Protein AF-A0A0K2TRV9-F1 (afdb_monomer)

Secondary structure (DSSP, 8-state):
-HHHHHHHHHS-GGGT-EEEEEEEEE-----EEETTTTEEE-B-SSSTTS-PBP-EEEEEEEEESSS--

pLDDT: mean 86.58, std 10.24, range [45.88, 96.06]

Radius of gyration: 17.91 Å; Cα contacts (8 Å, |Δi|>4): 89; chains: 1; bounding box: 30×26×44 Å

Sequence (69 aa):
MNLLQLKTQTMEDSNKYCGIVMDEMSIKSTLEYDAGDQLVRGYDTVKPSSDELATHVLVFALVGVKTRC

Structure (mmCIF, N/CA/C/O backbone):
data_AF-A0A0K2TRV9-F1
#
_entry.id   AF-A0A0K2TRV9-F1
#
loop_
_atom_site.group_PDB
_atom_site.id
_atom_site.type_symbol
_atom_site.label_atom_id
_atom_site.label_alt_id
_atom_site.label_comp_id
_atom_site.label_asym_id
_atom_site.label_entity_id
_atom_site.label_seq_id
_atom_site.pdbx_PDB_ins_code
_atom_site.Cartn_x
_atom_site.Cartn_y
_atom_site.Cartn_z
_atom_site.occupancy
_atom_site.B_iso_or_equiv
_atom_site.auth_seq_id
_atom_site.auth_comp_id
_atom_site.auth_asym_id
_atom_site.auth_atom_id
_atom_site.pdbx_PDB_model_num
ATOM 1 N N . MET A 1 1 ? -6.470 -14.721 9.215 1.00 55.78 1 MET A N 1
ATOM 2 C CA . MET A 1 1 ? -7.468 -13.627 9.265 1.00 55.78 1 MET A CA 1
ATOM 3 C C . MET A 1 1 ? -8.239 -13.525 10.595 1.00 55.78 1 MET A C 1
ATOM 5 O O . MET A 1 1 ? -8.914 -12.531 10.799 1.00 55.78 1 MET A O 1
ATOM 9 N N . ASN A 1 2 ? -8.103 -14.473 11.537 1.00 70.31 2 ASN A N 1
ATOM 10 C CA . ASN A 1 2 ? -8.964 -14.526 12.736 1.00 70.31 2 ASN A CA 1
ATOM 11 C C . ASN A 1 2 ? -8.520 -13.639 13.913 1.00 70.31 2 ASN A C 1
ATOM 13 O O . ASN A 1 2 ? -9.341 -13.272 14.745 1.00 70.31 2 ASN A O 1
ATOM 17 N N . LEU A 1 3 ? -7.237 -13.277 13.999 1.00 77.88 3 LEU A N 1
ATOM 18 C CA . LEU A 1 3 ? -6.704 -12.551 15.159 1.00 77.88 3 LEU A CA 1
ATOM 19 C C . LEU A 1 3 ? -7.235 -11.111 15.254 1.00 77.88 3 LEU A C 1
ATOM 21 O O . LEU A 1 3 ? -7.586 -10.646 16.335 1.00 77.88 3 LEU A O 1
ATOM 25 N N . LEU A 1 4 ? -7.317 -10.413 14.118 1.00 78.25 4 LEU A N 1
ATOM 26 C CA . LEU A 1 4 ? -7.826 -9.040 14.061 1.00 78.25 4 LEU A CA 1
ATOM 27 C C . LEU A 1 4 ? -9.312 -8.985 14.413 1.00 78.25 4 LEU A C 1
ATOM 29 O O . LEU A 1 4 ? -9.725 -8.115 15.171 1.00 78.25 4 LEU A O 1
ATOM 33 N N . GLN A 1 5 ? -10.088 -9.949 13.920 1.00 81.69 5 GLN A N 1
ATOM 34 C CA . GLN A 1 5 ? -11.510 -10.066 14.224 1.00 81.69 5 GLN A CA 1
ATOM 35 C C . GLN A 1 5 ? -11.755 -10.382 15.704 1.00 81.69 5 GLN A C 1
ATOM 37 O O . GLN A 1 5 ? -12.627 -9.782 16.323 1.00 81.69 5 GLN A O 1
ATOM 42 N N . LEU A 1 6 ? -10.957 -11.274 16.298 1.00 85.38 6 LEU A N 1
ATOM 43 C CA . LEU A 1 6 ? -11.045 -11.563 17.729 1.00 85.38 6 LEU A CA 1
ATOM 44 C C . LEU A 1 6 ? -10.722 -10.314 18.564 1.00 85.38 6 LEU A C 1
ATOM 46 O O . LEU A 1 6 ? -11.442 -9.979 19.500 1.00 85.38 6 LEU A O 1
ATOM 50 N N . LYS A 1 7 ? -9.672 -9.576 18.181 1.00 82.00 7 LYS A N 1
ATOM 51 C CA . LYS A 1 7 ? -9.263 -8.348 18.869 1.00 82.00 7 LYS A CA 1
ATOM 52 C C . LYS A 1 7 ? -10.349 -7.274 18.796 1.00 82.00 7 LYS A C 1
ATOM 54 O O . LYS A 1 7 ? -10.674 -6.689 19.826 1.00 82.00 7 LYS A O 1
ATOM 59 N N . THR A 1 8 ? -10.958 -7.057 17.629 1.00 82.44 8 THR A N 1
ATOM 60 C CA . THR A 1 8 ? -12.062 -6.094 17.493 1.00 82.44 8 THR A CA 1
ATOM 61 C C . THR A 1 8 ? -13.305 -6.531 18.260 1.00 82.44 8 THR A C 1
ATOM 63 O O . THR A 1 8 ? -13.969 -5.680 18.841 1.00 82.44 8 THR A O 1
ATOM 66 N N . GLN A 1 9 ? -13.603 -7.829 18.345 1.00 87.19 9 GLN A N 1
ATOM 67 C CA . GLN A 1 9 ? -14.711 -8.338 19.163 1.00 87.19 9 GLN A CA 1
ATOM 68 C C . GLN A 1 9 ? -14.507 -8.080 20.661 1.00 87.19 9 GLN A C 1
ATOM 70 O O . GLN A 1 9 ? -15.467 -7.757 21.352 1.00 87.19 9 GLN A O 1
ATOM 75 N N . THR A 1 10 ? -13.268 -8.174 21.153 1.00 87.25 10 THR A N 1
ATOM 76 C CA . THR A 1 10 ? -12.934 -7.917 22.567 1.00 87.25 10 THR A CA 1
ATOM 77 C C . THR A 1 10 ? -12.735 -6.440 22.917 1.00 87.25 10 THR A C 1
ATOM 79 O O . THR A 1 10 ? -12.581 -6.104 24.088 1.00 87.25 10 THR A O 1
ATOM 82 N N . MET A 1 11 ? -12.702 -5.545 21.926 1.00 87.06 11 MET A N 1
ATOM 83 C CA . MET A 1 11 ? -12.523 -4.112 22.158 1.00 87.06 11 MET A CA 1
ATOM 84 C C . MET A 1 11 ? -13.836 -3.445 22.561 1.00 87.06 11 MET A C 1
ATOM 86 O O . MET A 1 11 ? -14.885 -3.693 21.966 1.00 87.06 11 MET A O 1
ATOM 90 N N . GLU A 1 12 ? -13.752 -2.512 23.508 1.00 88.38 12 GLU A N 1
ATOM 91 C CA . GLU A 1 12 ? -14.841 -1.573 23.773 1.00 88.38 12 GLU A CA 1
ATOM 92 C C . GLU A 1 12 ? -15.206 -0.792 22.505 1.00 88.38 12 GLU A C 1
ATOM 94 O O . GLU A 1 12 ? -14.321 -0.371 21.755 1.00 88.38 12 GLU A O 1
ATOM 99 N N . ASP A 1 13 ? -16.496 -0.519 22.298 1.00 86.94 13 ASP A N 1
ATOM 100 C CA . ASP A 1 13 ? -16.985 0.175 21.097 1.00 86.94 13 ASP A CA 1
ATOM 101 C C . ASP A 1 13 ? -16.323 1.538 20.889 1.00 86.94 13 ASP A C 1
ATOM 103 O O . ASP A 1 13 ? -15.975 1.918 19.775 1.00 86.94 13 ASP A O 1
ATOM 107 N N . SER A 1 14 ? -16.038 2.238 21.985 1.00 85.44 14 SER A N 1
ATOM 108 C CA . SER A 1 14 ? -15.343 3.523 21.959 1.00 85.44 14 SER A CA 1
ATOM 109 C C . SER A 1 14 ? -13.896 3.458 21.434 1.00 85.44 14 SER A C 1
ATOM 111 O O . SER A 1 14 ? -13.376 4.471 20.975 1.00 85.44 14 SER A O 1
ATOM 113 N N . ASN A 1 15 ? -13.257 2.283 21.449 1.00 84.62 15 ASN A N 1
ATOM 114 C CA . ASN A 1 15 ? -11.923 2.060 20.882 1.00 84.62 15 ASN A CA 1
ATOM 115 C C . ASN A 1 15 ? -11.964 1.599 19.415 1.00 84.62 15 ASN A C 1
ATOM 117 O O . ASN A 1 15 ? -10.914 1.502 18.786 1.00 84.62 15 ASN A O 1
ATOM 121 N N . LYS A 1 16 ? -13.147 1.299 18.862 1.00 85.81 16 LYS A N 1
ATOM 122 C CA . LYS A 1 16 ? -13.303 0.876 17.458 1.00 85.81 16 LYS A CA 1
ATOM 123 C C . LYS A 1 16 ? -13.332 2.058 16.490 1.00 85.81 16 LYS A C 1
ATOM 125 O O . LYS A 1 16 ? -13.092 1.874 15.299 1.00 85.81 16 LYS A O 1
ATOM 130 N N . TYR A 1 17 ? -13.611 3.261 16.990 1.00 87.62 17 TYR A N 1
ATOM 131 C CA . TYR A 1 17 ? -13.578 4.475 16.185 1.00 87.62 17 TYR A CA 1
ATOM 132 C C . TYR A 1 17 ? -12.140 4.787 15.763 1.00 87.62 17 TYR A C 1
ATOM 134 O O . TYR A 1 17 ? -11.263 5.029 16.597 1.00 87.62 17 TYR A O 1
ATOM 142 N N . CYS A 1 18 ? -11.918 4.797 14.453 1.00 89.44 18 CYS A N 1
ATOM 143 C CA . CYS A 1 18 ? -10.652 5.141 13.824 1.00 89.44 18 CYS A CA 1
ATOM 144 C C . CYS A 1 18 ? -10.881 6.114 12.662 1.00 89.44 18 CYS A C 1
ATOM 146 O O . CYS A 1 18 ? -11.959 6.151 12.067 1.00 89.44 18 CYS A O 1
ATOM 148 N N . GLY A 1 19 ? -9.866 6.919 12.371 1.00 90.50 19 GLY A N 1
ATOM 149 C CA . GLY A 1 19 ? -9.766 7.725 11.163 1.00 90.50 19 GLY A CA 1
ATOM 150 C C . GLY A 1 19 ? -8.799 7.086 10.173 1.00 90.50 19 GLY A C 1
ATOM 151 O O . GLY A 1 19 ? -7.883 6.360 10.564 1.00 90.50 19 GLY A O 1
ATOM 152 N N . ILE A 1 20 ? -8.997 7.380 8.892 1.00 93.56 20 ILE A N 1
ATOM 153 C CA . ILE A 1 20 ? -8.014 7.099 7.847 1.00 93.56 20 ILE A CA 1
ATOM 154 C C . ILE A 1 20 ? -7.285 8.409 7.570 1.00 93.56 20 ILE A C 1
ATOM 156 O O . ILE A 1 20 ? -7.919 9.416 7.255 1.00 93.56 20 ILE A O 1
ATOM 160 N N . VAL A 1 21 ? -5.964 8.386 7.692 1.00 94.12 21 VAL A N 1
ATOM 161 C CA . VAL A 1 21 ? -5.094 9.467 7.228 1.00 94.12 21 VAL A CA 1
ATOM 162 C C . VAL A 1 21 ? -4.445 8.991 5.942 1.00 94.12 21 VAL A C 1
ATOM 164 O O . VAL A 1 21 ? -3.918 7.882 5.903 1.00 94.12 21 VAL A O 1
ATOM 167 N N . MET A 1 22 ? -4.518 9.809 4.899 1.00 95.62 22 MET A N 1
ATOM 168 C CA . MET A 1 22 ? -3.869 9.553 3.618 1.00 95.62 22 MET A CA 1
ATOM 169 C C . MET A 1 22 ? -2.911 10.693 3.330 1.00 95.62 22 MET A C 1
ATOM 171 O O . ME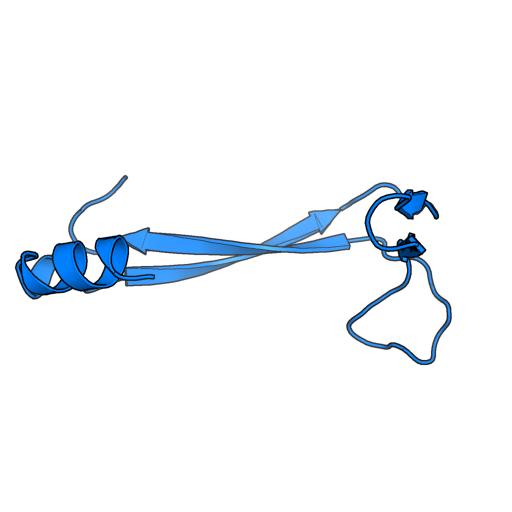T A 1 22 ? -3.225 11.844 3.636 1.00 95.62 22 MET A O 1
ATOM 175 N N . ASP A 1 23 ? -1.778 10.359 2.738 1.00 95.94 23 ASP A N 1
ATOM 176 C CA . ASP A 1 23 ? -0.804 11.332 2.272 1.00 95.94 23 ASP A CA 1
ATOM 177 C C . ASP A 1 23 ? -0.061 10.788 1.051 1.00 95.94 23 ASP A C 1
ATOM 179 O O . ASP A 1 23 ? -0.120 9.595 0.733 1.00 95.94 23 ASP A O 1
ATOM 183 N N . GLU A 1 24 ? 0.641 11.674 0.367 1.00 94.25 24 GLU A N 1
ATOM 184 C CA . GLU A 1 24 ? 1.467 11.360 -0.784 1.00 94.25 24 GLU A CA 1
ATOM 185 C C . GLU A 1 24 ? 2.947 11.473 -0.408 1.00 94.25 24 GLU A C 1
ATOM 187 O O . GLU A 1 24 ? 3.381 12.432 0.227 1.00 94.25 24 GLU A O 1
ATOM 192 N N . MET A 1 25 ? 3.750 10.491 -0.815 1.00 95.44 25 MET A N 1
ATOM 193 C CA . MET A 1 25 ? 5.194 10.506 -0.592 1.00 95.44 25 MET A CA 1
ATOM 194 C C . MET A 1 25 ? 5.923 10.383 -1.923 1.00 95.44 25 MET A C 1
ATOM 196 O O . MET A 1 25 ? 5.709 9.425 -2.665 1.00 95.44 25 MET A O 1
ATOM 200 N N . SER A 1 26 ? 6.814 11.329 -2.221 1.00 96.06 26 SER A N 1
ATOM 201 C CA . SER A 1 26 ? 7.660 11.252 -3.412 1.00 96.06 26 SER A CA 1
ATOM 202 C C . SER A 1 26 ? 8.610 10.057 -3.327 1.00 96.06 26 SER A C 1
ATOM 204 O O . SER A 1 26 ? 9.221 9.796 -2.288 1.00 96.06 26 SER A O 1
ATOM 206 N N . ILE A 1 27 ? 8.767 9.351 -4.441 1.00 93.88 27 ILE A N 1
ATOM 207 C CA . ILE A 1 27 ? 9.677 8.216 -4.587 1.00 93.88 27 ILE A CA 1
ATOM 208 C C . ILE A 1 27 ? 10.637 8.454 -5.746 1.00 93.88 27 ILE A C 1
ATOM 210 O O . ILE A 1 27 ? 10.406 9.273 -6.635 1.00 93.88 27 ILE A O 1
ATOM 214 N N . LYS A 1 28 ? 11.738 7.706 -5.758 1.00 94.19 28 LYS A N 1
ATOM 215 C CA . LYS A 1 28 ? 12.607 7.667 -6.928 1.00 94.19 28 LYS A CA 1
ATOM 216 C C . LYS A 1 28 ? 11.909 6.875 -8.032 1.00 94.19 28 LYS A C 1
ATOM 218 O O . LYS A 1 28 ? 11.679 5.682 -7.870 1.00 94.19 28 LYS A O 1
ATOM 223 N N . SER A 1 29 ? 11.641 7.517 -9.163 1.00 93.88 29 SER A N 1
ATOM 224 C CA . SER A 1 29 ? 11.106 6.839 -10.343 1.00 93.88 29 SER A CA 1
ATOM 225 C C . SER A 1 29 ? 12.133 5.868 -10.917 1.00 93.88 29 SER A C 1
ATOM 227 O O . SER A 1 29 ? 13.198 6.269 -11.391 1.00 93.88 29 SER A O 1
ATOM 229 N N . THR A 1 30 ? 11.827 4.578 -10.843 1.00 93.56 30 THR A N 1
ATOM 230 C CA . THR A 1 30 ? 12.655 3.500 -11.382 1.00 93.56 30 THR A CA 1
ATOM 231 C C . THR A 1 30 ? 11.787 2.286 -11.683 1.00 93.56 30 THR A C 1
ATOM 233 O O . THR A 1 30 ? 10.712 2.130 -11.106 1.00 93.56 30 THR A O 1
ATOM 236 N N . LEU A 1 31 ? 12.270 1.425 -12.575 1.00 92.88 31 LEU A N 1
ATOM 237 C CA . LEU A 1 31 ? 11.708 0.096 -12.772 1.00 92.88 31 LEU A CA 1
ATOM 238 C C . LEU A 1 31 ? 12.492 -0.909 -11.940 1.00 92.88 31 LEU A C 1
ATOM 240 O O . LEU A 1 31 ? 13.725 -0.885 -11.928 1.00 92.88 31 LEU A O 1
ATOM 244 N N . GLU A 1 32 ? 11.772 -1.800 -11.274 1.00 93.38 32 GLU A N 1
ATOM 245 C CA . GLU A 1 32 ? 12.350 -2.894 -10.502 1.00 93.38 32 GLU A CA 1
ATOM 246 C C . GLU A 1 32 ? 11.678 -4.207 -10.890 1.00 93.38 32 GLU A C 1
ATOM 248 O O . GLU A 1 32 ? 10.459 -4.279 -11.055 1.00 93.38 32 GLU A O 1
ATOM 253 N N . TYR A 1 33 ? 12.487 -5.250 -11.057 1.00 94.38 33 TYR A N 1
ATOM 254 C CA . TYR A 1 33 ? 11.986 -6.596 -11.296 1.00 94.38 33 TYR A CA 1
ATOM 255 C C . TYR A 1 33 ? 11.815 -7.320 -9.960 1.00 94.38 33 TYR A C 1
ATOM 257 O O . TYR A 1 33 ? 12.794 -7.584 -9.260 1.00 94.38 33 TYR A O 1
ATOM 265 N N . ASP A 1 34 ? 10.572 -7.651 -9.623 1.00 92.25 34 ASP A N 1
ATOM 266 C CA . ASP A 1 34 ? 10.239 -8.487 -8.479 1.00 92.25 34 ASP A CA 1
ATOM 267 C C . ASP A 1 34 ? 10.312 -9.961 -8.893 1.00 92.25 34 ASP A C 1
ATOM 269 O O . ASP A 1 34 ? 9.446 -10.481 -9.601 1.00 92.25 34 ASP A O 1
ATOM 273 N N . ALA A 1 35 ? 11.368 -10.643 -8.447 1.00 92.88 35 ALA A N 1
ATOM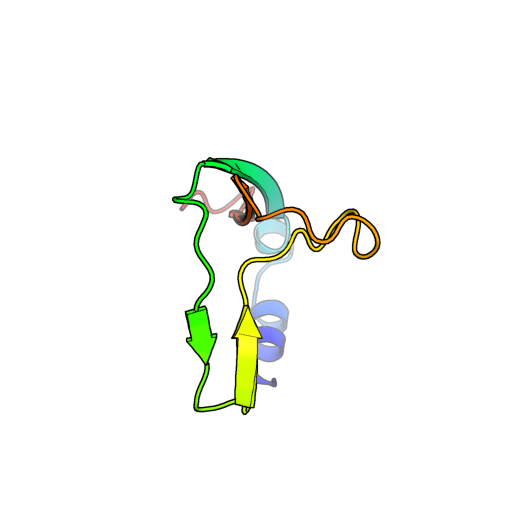 274 C CA . ALA A 1 35 ? 11.590 -12.052 -8.749 1.00 92.88 35 ALA A CA 1
ATOM 275 C C . ALA A 1 35 ? 10.580 -12.989 -8.065 1.00 92.88 35 ALA A C 1
ATOM 277 O O . ALA A 1 35 ? 10.398 -14.110 -8.541 1.00 92.88 35 ALA A O 1
ATOM 278 N N . GLY A 1 36 ? 9.946 -12.556 -6.968 1.00 93.94 36 GLY A N 1
ATOM 279 C CA . GLY A 1 36 ? 8.959 -13.359 -6.245 1.00 93.94 36 GLY A CA 1
ATOM 280 C C . GLY A 1 36 ? 7.676 -13.526 -7.051 1.00 93.94 36 GLY A C 1
ATOM 281 O O . GLY A 1 36 ? 7.210 -14.647 -7.243 1.00 93.94 36 GLY A O 1
ATOM 282 N N . ASP A 1 37 ? 7.170 -12.415 -7.585 1.00 91.31 37 ASP A N 1
ATOM 283 C CA . ASP A 1 37 ? 5.940 -12.392 -8.381 1.00 91.31 37 ASP A CA 1
ATOM 284 C C . ASP A 1 37 ? 6.195 -12.504 -9.895 1.00 91.31 37 ASP A C 1
ATOM 286 O O . ASP A 1 37 ? 5.247 -12.624 -10.667 1.00 91.31 37 ASP A O 1
ATOM 290 N N . GLN A 1 38 ? 7.462 -12.481 -10.330 1.00 93.50 38 GLN A N 1
ATOM 291 C CA . GLN A 1 38 ? 7.876 -12.425 -11.740 1.00 93.50 38 GLN A CA 1
ATOM 292 C C . GLN A 1 38 ? 7.278 -11.221 -12.490 1.00 93.50 38 GLN A C 1
ATOM 294 O O . GLN A 1 38 ? 6.854 -11.330 -13.642 1.00 93.50 38 GLN A O 1
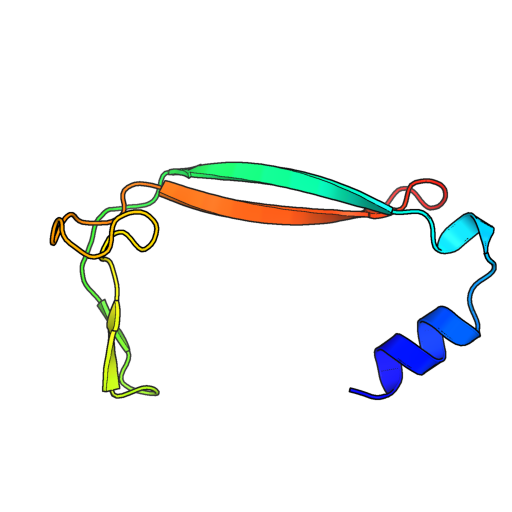ATOM 299 N N . LEU A 1 39 ? 7.245 -10.055 -11.837 1.00 91.50 39 LEU A N 1
ATOM 300 C CA . LEU A 1 39 ? 6.624 -8.836 -12.362 1.00 91.50 39 LEU A CA 1
ATOM 301 C C . LEU A 1 39 ? 7.592 -7.655 -12.352 1.00 91.50 39 LEU A C 1
ATOM 303 O O . LEU A 1 39 ? 8.403 -7.493 -11.443 1.00 91.50 39 LEU A O 1
ATOM 307 N N . VAL A 1 40 ? 7.460 -6.783 -13.352 1.00 90.31 40 VAL A N 1
ATOM 308 C CA 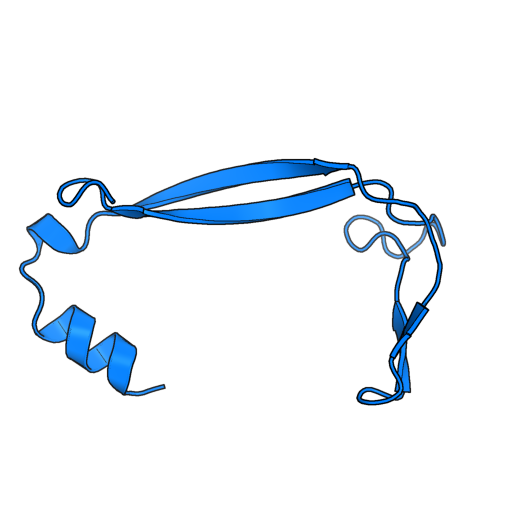. VAL A 1 40 ? 8.123 -5.475 -13.361 1.00 90.31 40 VAL A CA 1
ATOM 309 C C . VAL A 1 40 ? 7.211 -4.466 -12.668 1.00 90.31 40 VAL A C 1
ATOM 311 O O . VAL A 1 40 ? 6.052 -4.304 -13.049 1.00 90.31 40 VAL A O 1
ATOM 314 N N . ARG A 1 41 ? 7.736 -3.786 -11.649 1.00 90.81 41 ARG A N 1
ATOM 315 C CA . ARG A 1 41 ? 7.056 -2.728 -10.892 1.00 90.81 41 ARG A CA 1
ATOM 316 C C . ARG A 1 41 ? 7.694 -1.374 -11.189 1.00 90.81 41 ARG A C 1
ATOM 318 O O . ARG A 1 41 ? 8.849 -1.306 -11.605 1.00 90.81 41 ARG A O 1
ATOM 325 N N . GLY A 1 42 ? 6.939 -0.305 -10.947 1.00 89.94 42 GLY A N 1
ATOM 326 C CA . GLY A 1 42 ? 7.419 1.074 -11.089 1.00 89.94 42 GLY A CA 1
ATOM 327 C C . GLY A 1 42 ? 6.571 1.962 -11.996 1.00 89.94 42 GLY A C 1
ATOM 328 O O . GLY A 1 42 ? 6.831 3.157 -12.061 1.00 89.94 42 GLY A O 1
ATOM 329 N N . TYR A 1 43 ? 5.552 1.413 -12.659 1.00 91.56 43 TYR A N 1
ATOM 330 C CA . TYR A 1 43 ? 4.587 2.190 -13.442 1.00 91.56 43 TYR A CA 1
ATOM 331 C C . TYR A 1 43 ? 3.484 2.801 -12.570 1.00 91.56 43 TYR A C 1
ATOM 333 O O . TYR A 1 43 ? 3.168 2.279 -11.495 1.00 91.56 43 TYR A O 1
ATOM 341 N N . ASP A 1 44 ? 2.892 3.895 -13.047 1.00 88.50 44 ASP A N 1
ATOM 342 C CA . ASP A 1 44 ? 1.713 4.517 -12.449 1.00 88.50 44 ASP A CA 1
ATOM 343 C C . ASP A 1 44 ? 0.532 3.528 -12.437 1.00 88.50 44 ASP A C 1
ATOM 345 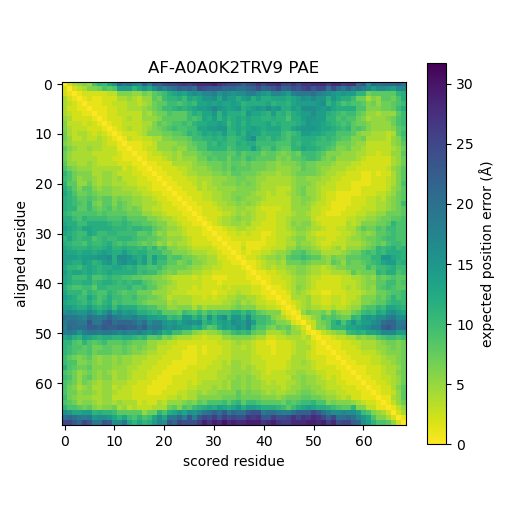O O . ASP A 1 44 ? 0.178 2.901 -13.437 1.00 88.50 44 ASP A O 1
ATOM 349 N N . THR A 1 45 ? -0.081 3.385 -11.264 1.00 87.75 45 THR A N 1
ATOM 350 C CA . THR A 1 45 ? -1.214 2.482 -11.025 1.00 87.75 45 THR A CA 1
ATOM 351 C C . THR A 1 45 ? -2.568 3.194 -11.054 1.00 87.75 45 THR A C 1
ATOM 353 O O . THR A 1 45 ? -3.601 2.538 -11.179 1.00 87.75 45 THR A O 1
ATOM 356 N N . VAL A 1 46 ? -2.585 4.527 -10.974 1.00 84.06 46 VAL A N 1
ATOM 357 C CA . VAL A 1 46 ? -3.784 5.374 -11.048 1.00 84.06 46 VAL A CA 1
ATOM 358 C C . VAL A 1 46 ? -4.219 5.549 -12.502 1.00 84.06 46 VAL A C 1
ATOM 360 O O . VAL A 1 46 ? -5.416 5.553 -12.796 1.00 84.06 46 VAL A O 1
ATOM 363 N N . LYS A 1 47 ? -3.255 5.655 -13.425 1.00 77.62 47 LYS A N 1
ATOM 364 C CA . LYS A 1 47 ? -3.489 5.716 -14.875 1.00 77.62 47 LYS A CA 1
ATOM 365 C C . LYS A 1 47 ? -2.696 4.621 -15.596 1.00 77.62 47 LYS A C 1
ATOM 367 O O . LYS A 1 47 ? -1.696 4.911 -16.242 1.00 77.62 47 LYS A O 1
ATOM 372 N N . PRO A 1 48 ? -3.174 3.367 -15.569 1.00 66.12 48 PRO A N 1
ATOM 373 C CA . PRO A 1 48 ? -2.429 2.217 -16.092 1.00 66.12 48 PRO A CA 1
ATOM 374 C C . PRO A 1 48 ? -2.189 2.232 -17.615 1.00 66.12 48 PRO A C 1
ATOM 376 O O . PRO A 1 48 ? -1.575 1.314 -18.141 1.00 66.12 48 PRO A O 1
ATOM 379 N N . SER A 1 49 ? -2.688 3.235 -18.343 1.00 67.69 49 SER A N 1
ATOM 380 C CA . SER A 1 49 ? -2.531 3.367 -19.794 1.00 67.69 49 SER A CA 1
ATOM 381 C C . SER A 1 49 ? -1.387 4.288 -20.231 1.00 67.69 49 SER A C 1
ATOM 383 O O . SER A 1 49 ? -1.221 4.460 -21.436 1.00 67.69 49 SER A O 1
ATOM 385 N N . SER A 1 50 ? -0.670 4.953 -19.315 1.00 70.81 50 SER A N 1
ATOM 386 C CA . SER A 1 50 ? 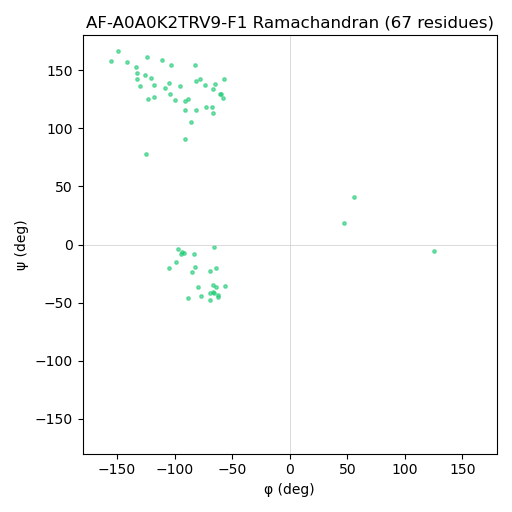0.336 5.957 -19.699 1.00 70.81 50 SER A CA 1
ATOM 387 C C . SER A 1 50 ? 1.771 5.433 -19.804 1.00 70.81 50 SER A C 1
ATOM 389 O O . SER A 1 50 ? 2.618 6.178 -20.284 1.00 70.81 50 SER A O 1
ATOM 391 N N . ASP A 1 51 ? 2.068 4.188 -19.400 1.00 80.94 51 ASP A N 1
ATOM 392 C CA . ASP A 1 51 ? 3.442 3.650 -19.255 1.00 80.94 51 ASP A CA 1
ATOM 393 C C . ASP A 1 51 ? 4.399 4.607 -18.498 1.00 80.94 51 ASP A C 1
ATOM 395 O O . ASP A 1 51 ? 5.625 4.484 -18.554 1.00 80.94 51 ASP A O 1
ATOM 399 N N . GLU A 1 52 ? 3.844 5.572 -17.757 1.00 89.31 52 GLU A N 1
ATOM 400 C CA . GLU A 1 52 ? 4.597 6.563 -17.002 1.00 89.31 52 GLU A CA 1
ATOM 401 C C . GLU A 1 52 ? 5.114 5.933 -15.713 1.00 89.31 52 GLU A C 1
ATOM 403 O O . GLU A 1 52 ? 4.444 5.121 -15.070 1.00 89.31 52 GLU A O 1
ATOM 408 N N . LEU A 1 53 ? 6.327 6.317 -15.320 1.00 92.06 53 LEU A N 1
ATOM 409 C CA . LEU A 1 53 ? 6.898 5.865 -14.060 1.00 92.06 53 LEU A CA 1
ATOM 410 C C . LEU A 1 53 ? 6.223 6.575 -12.891 1.00 92.06 53 LEU A C 1
ATOM 412 O O . LEU A 1 53 ? 6.051 7.796 -12.898 1.00 92.06 53 LEU A O 1
ATOM 416 N N . ALA A 1 54 ? 5.926 5.815 -11.843 1.00 92.12 54 ALA A N 1
ATOM 417 C CA . ALA A 1 54 ? 5.437 6.361 -10.594 1.00 92.12 54 ALA A CA 1
ATOM 418 C C . ALA A 1 54 ? 6.478 7.333 -10.008 1.00 92.12 54 ALA A C 1
ATOM 420 O O . ALA A 1 54 ? 7.671 7.032 -9.890 1.00 92.12 54 ALA A O 1
ATOM 421 N N . THR A 1 55 ? 6.019 8.531 -9.657 1.00 93.81 55 THR A N 1
ATOM 422 C CA . THR A 1 55 ? 6.823 9.571 -8.988 1.00 93.81 55 THR A CA 1
ATOM 423 C C . THR A 1 55 ? 6.477 9.690 -7.512 1.00 93.81 55 THR A C 1
ATOM 425 O O . THR A 1 55 ? 7.282 10.179 -6.723 1.00 93.81 55 THR A O 1
ATOM 428 N N . HIS A 1 56 ? 5.297 9.210 -7.132 1.00 93.94 56 HIS A N 1
ATOM 429 C CA . HIS A 1 56 ? 4.778 9.284 -5.783 1.00 93.94 56 HIS A CA 1
ATOM 430 C C . HIS A 1 56 ? 4.034 8.002 -5.425 1.00 93.94 56 HIS A C 1
ATOM 432 O O . HIS A 1 56 ? 3.566 7.265 -6.295 1.00 93.94 56 HIS A O 1
ATOM 438 N N . VAL A 1 57 ? 3.925 7.746 -4.126 1.00 92.75 57 VAL A N 1
ATOM 439 C CA . VAL A 1 57 ? 3.108 6.672 -3.567 1.00 92.75 57 VAL A CA 1
ATOM 440 C C . VAL A 1 57 ? 2.031 7.264 -2.674 1.00 92.75 57 VAL A C 1
ATOM 442 O O . VAL A 1 57 ? 2.298 8.163 -1.877 1.00 92.75 57 VAL A O 1
ATOM 445 N N . LEU A 1 58 ? 0.817 6.729 -2.792 1.00 93.75 58 LEU A N 1
ATOM 446 C CA . LEU A 1 58 ? -0.264 7.017 -1.861 1.00 93.75 58 LEU A CA 1
ATOM 447 C C . LEU A 1 58 ? -0.079 6.144 -0.617 1.00 93.75 58 LEU A C 1
ATOM 449 O O . LEU A 1 58 ? -0.160 4.916 -0.690 1.00 93.75 58 LEU A O 1
ATOM 453 N N . VAL A 1 59 ? 0.168 6.776 0.523 1.00 93.62 59 VAL A N 1
ATOM 454 C CA . VAL A 1 59 ? 0.314 6.108 1.817 1.00 93.62 59 VAL A CA 1
ATOM 455 C C . VAL A 1 59 ? -0.948 6.353 2.629 1.00 93.62 59 VAL A C 1
ATOM 457 O O . VAL A 1 59 ? -1.483 7.459 2.643 1.00 93.62 59 VAL A O 1
ATOM 460 N N . PHE A 1 60 ? -1.425 5.328 3.333 1.00 95.12 60 PHE A N 1
ATOM 461 C CA . PHE A 1 60 ? -2.526 5.484 4.275 1.00 95.12 60 PHE A CA 1
ATOM 462 C C . PHE A 1 60 ? -2.219 4.819 5.615 1.00 95.12 60 PHE A C 1
ATOM 464 O O . PHE A 1 60 ? -1.550 3.788 5.687 1.00 95.12 60 PHE A O 1
ATOM 471 N N . ALA A 1 61 ? -2.743 5.412 6.682 1.00 93.00 61 ALA A N 1
ATOM 472 C CA . ALA A 1 61 ? -2.644 4.907 8.041 1.00 93.00 61 ALA A CA 1
ATOM 473 C C . ALA A 1 61 ? -4.014 4.940 8.726 1.00 93.00 61 ALA A C 1
ATOM 475 O O . ALA A 1 61 ? -4.797 5.876 8.554 1.00 93.00 61 ALA A O 1
ATOM 476 N N . LEU A 1 62 ? -4.289 3.914 9.532 1.00 90.62 62 LEU A N 1
ATOM 477 C CA . LEU A 1 62 ? -5.441 3.876 10.430 1.00 90.62 62 LEU A CA 1
ATOM 478 C C . LEU A 1 62 ? -5.032 4.441 11.789 1.00 90.62 62 LEU A C 1
ATOM 480 O O . LEU A 1 62 ? -4.107 3.929 12.418 1.00 90.62 62 LEU A O 1
ATOM 484 N N . VAL A 1 63 ? -5.735 5.472 12.251 1.00 90.25 63 VAL A N 1
ATOM 485 C CA . VAL A 1 63 ? -5.442 6.164 13.513 1.00 90.25 63 VAL A CA 1
ATOM 486 C C . VAL A 1 63 ? -6.622 6.011 14.465 1.00 90.25 63 VAL A C 1
ATOM 488 O O . VAL A 1 63 ? -7.756 6.323 14.107 1.00 90.25 63 VAL A O 1
ATOM 491 N N . GLY A 1 64 ? -6.372 5.533 15.685 1.00 88.62 64 GLY A N 1
ATOM 492 C CA . GLY A 1 64 ? -7.398 5.431 16.724 1.00 88.62 64 GLY A CA 1
ATOM 493 C C . GLY A 1 64 ? -7.8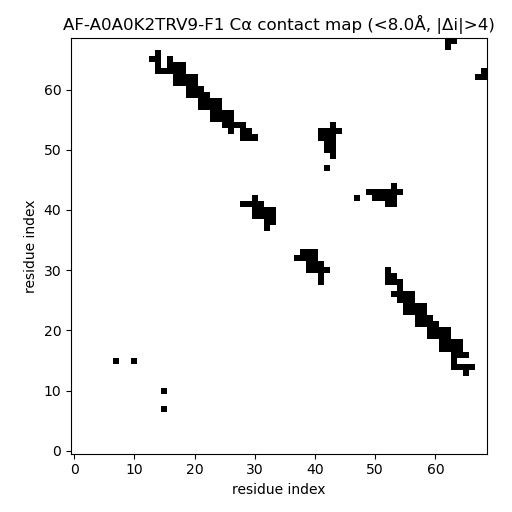80 6.811 17.178 1.00 88.62 64 GLY A C 1
ATOM 494 O O . GLY A 1 64 ? -7.077 7.704 17.436 1.00 88.62 64 GLY A O 1
ATOM 495 N N . VAL A 1 65 ? -9.198 6.997 17.293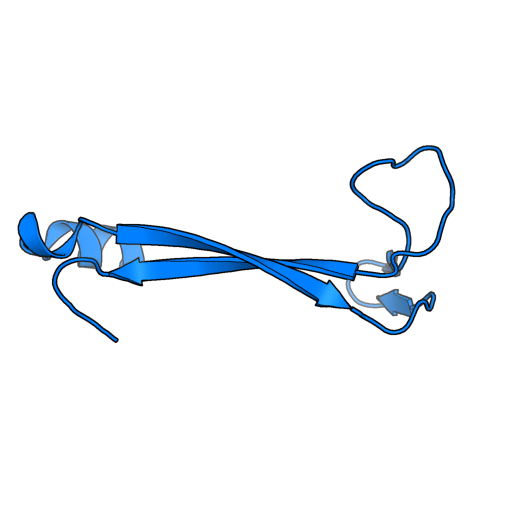 1.00 86.69 65 VAL A N 1
ATOM 496 C CA . VAL A 1 65 ? -9.782 8.280 17.728 1.00 86.69 65 VAL A CA 1
ATOM 497 C C . VAL A 1 65 ? -9.655 8.458 19.242 1.00 86.69 65 VAL A C 1
ATOM 499 O O . VAL A 1 65 ? -9.301 9.535 19.715 1.00 86.69 65 VAL A O 1
ATOM 502 N N . LYS A 1 66 ? -9.946 7.402 20.012 1.00 82.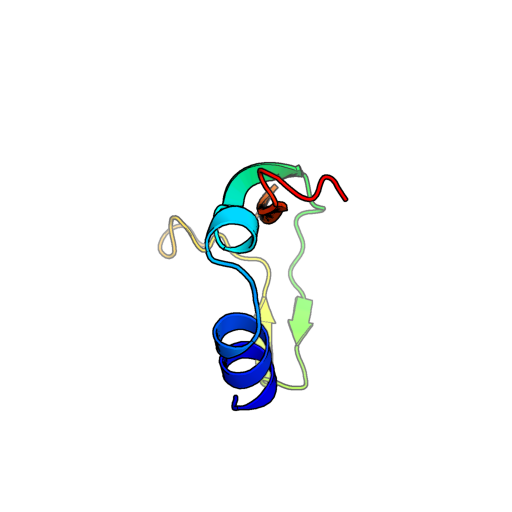94 66 LYS A N 1
ATOM 503 C CA . LYS A 1 66 ? -9.909 7.431 21.485 1.00 82.94 66 LYS A CA 1
ATOM 504 C C . LYS A 1 66 ? -8.530 7.079 22.034 1.00 82.94 66 LYS A C 1
ATOM 506 O O . LYS A 1 66 ? -8.015 7.744 22.927 1.00 82.94 66 LYS A O 1
ATOM 511 N N . THR A 1 67 ? -7.938 6.019 21.505 1.00 68.00 67 THR A N 1
ATOM 512 C CA . THR A 1 67 ? -6.578 5.597 21.819 1.00 68.00 67 THR A CA 1
ATOM 513 C C . THR A 1 67 ? -5.652 6.278 20.823 1.00 68.00 67 THR A C 1
ATOM 515 O O . THR A 1 67 ? -5.433 5.774 19.725 1.00 68.00 67 THR A O 1
ATOM 518 N N . ARG A 1 68 ? -5.156 7.467 21.185 1.00 55.00 68 ARG A N 1
ATOM 519 C CA . ARG A 1 68 ? -4.012 8.056 20.483 1.00 55.00 68 ARG A CA 1
ATOM 520 C C . ARG A 1 68 ? -2.849 7.066 20.576 1.00 55.00 68 ARG A C 1
ATOM 522 O O . ARG A 1 68 ? -2.540 6.610 21.677 1.00 55.00 68 ARG A O 1
ATOM 529 N N . CYS A 1 69 ? -2.283 6.712 19.427 1.00 45.88 69 CYS A N 1
ATOM 530 C CA . CYS A 1 69 ? -0.969 6.086 19.355 1.00 45.88 69 CYS A CA 1
ATOM 531 C C . CYS A 1 69 ? 0.094 7.043 19.903 1.00 45.88 69 CYS A C 1
ATOM 533 O O . CYS A 1 69 ? -0.064 8.269 19.690 1.00 45.88 69 CYS A O 1
#

Organism: Lepeophtheirus salmonis (NCBI:txid72036)

Mean predicted aligned error: 7.28 Å

Foldseek 3Di:
DVPVVVVVVPDDPLQVDKDKDKDKDFDPQDWDQDPVVRDIDFADPVCNPPSHGDGIDIDMDIATPVDGD

Solvent-accessible surface area (backbone atoms only — not comparable to full-atom values): 4390 Å² total; per-residue (Å²): 128,63,66,66,55,52,51,58,70,74,44,58,73,70,62,68,44,60,45,80,49,75,50,77,44,82,49,83,63,52,81,46,77,40,78,88,82,71,41,80,46,35,59,35,80,90,54,73,85,66,85,42,62,28,49,58,44,85,46,75,46,82,41,44,67,66,54,71,127

InterPro domains:
  IPR048365 Transposable element P transposase-like, RNase H domain, N-terminal [PF21787] (2-67)